Protein AF-A0A923YIK6-F1 (afdb_monomer_lite)

pLDDT: mean 92.87, std 6.54, range [44.47, 97.81]

Radius of gyration: 13.45 Å; chains: 1; bounding box: 32×25×37 Å

Foldseek 3Di:
DKAFQLPQPVCVVVVWGGWMKDWQFDPDPQRWTPAMDTDTPCRVVLRVVNVVCNVVRHHLVVLCPDDDDPRDSNVRVNQLSCVVVLNHPDQVVVVPPRHWDWDADPVRDIDTDHRD

Structure (mmCIF, N/CA/C/O backbone):
data_AF-A0A923YIK6-F1
#
_entry.id   AF-A0A923YIK6-F1
#
loop_
_atom_site.group_PDB
_atom_site.id
_atom_site.type_symbol
_atom_site.label_atom_id
_atom_site.label_alt_id
_atom_site.label_comp_id
_atom_site.label_asym_id
_atom_site.label_entity_id
_atom_site.label_seq_id
_atom_site.pdbx_PDB_ins_code
_atom_site.Cartn_x
_atom_site.Cartn_y
_atom_site.Cartn_z
_atom_site.occupancy
_atom_site.B_iso_or_equiv
_atom_site.auth_seq_id
_atom_site.auth_comp_id
_atom_site.auth_asym_id
_atom_site.auth_atom_id
_atom_site.pdbx_PDB_model_num
ATOM 1 N N . ALA A 1 1 ? 1.452 -0.123 7.144 1.00 94.69 1 ALA A N 1
ATOM 2 C CA . ALA A 1 1 ? 2.448 -1.024 6.515 1.00 94.69 1 ALA A CA 1
ATOM 3 C C . ALA A 1 1 ? 3.294 -0.290 5.472 1.00 94.69 1 ALA A C 1
ATOM 5 O O . ALA A 1 1 ? 2.839 0.707 4.917 1.00 94.69 1 ALA A O 1
ATOM 6 N N . SER A 1 2 ? 4.518 -0.750 5.205 1.00 96.00 2 SER A N 1
ATOM 7 C CA . SER A 1 2 ? 5.397 -0.213 4.158 1.00 96.00 2 SER A CA 1
ATOM 8 C C . SER A 1 2 ? 6.218 -1.303 3.475 1.00 96.00 2 SER A C 1
ATOM 10 O O . SER A 1 2 ? 6.754 -2.166 4.171 1.00 96.00 2 SER A O 1
ATOM 12 N N . MET A 1 3 ? 6.391 -1.192 2.159 1.00 96.38 3 MET A N 1
ATOM 13 C CA . MET A 1 3 ? 7.171 -2.110 1.328 1.00 96.38 3 MET A CA 1
ATOM 14 C C . MET A 1 3 ? 8.074 -1.343 0.363 1.00 96.38 3 MET A C 1
ATOM 16 O O . MET A 1 3 ? 7.644 -0.385 -0.277 1.00 96.38 3 MET A O 1
ATOM 20 N N . SER A 1 4 ? 9.318 -1.787 0.236 1.00 97.62 4 SER A N 1
ATOM 21 C CA . SER A 1 4 ? 10.297 -1.258 -0.709 1.00 97.62 4 SER A CA 1
ATOM 22 C C . SER A 1 4 ? 10.141 -1.875 -2.104 1.00 97.62 4 SER A C 1
ATOM 24 O O . SER A 1 4 ? 9.773 -3.042 -2.253 1.00 97.62 4 SER A O 1
ATOM 26 N N . TYR A 1 5 ? 10.433 -1.093 -3.145 1.00 97.44 5 TYR A N 1
ATOM 27 C CA . TYR A 1 5 ? 10.289 -1.522 -4.542 1.00 97.44 5 TYR A CA 1
ATOM 28 C C . TYR A 1 5 ? 11.263 -2.643 -4.941 1.00 97.44 5 TYR A C 1
ATOM 30 O O . TYR A 1 5 ? 10.968 -3.405 -5.858 1.00 97.44 5 TYR A O 1
ATOM 38 N N . ASP A 1 6 ? 12.390 -2.805 -4.248 1.00 96.69 6 ASP A N 1
ATOM 39 C CA . ASP A 1 6 ? 13.342 -3.904 -4.469 1.00 96.69 6 ASP A CA 1
ATOM 40 C C . ASP A 1 6 ? 12.808 -5.285 -4.076 1.00 96.69 6 ASP A C 1
ATOM 42 O O . ASP A 1 6 ? 13.453 -6.289 -4.368 1.00 96.69 6 ASP A O 1
ATOM 46 N N . LEU A 1 7 ? 11.618 -5.343 -3.476 1.00 96.88 7 LEU A N 1
ATOM 47 C CA . LEU A 1 7 ? 10.883 -6.576 -3.210 1.00 96.88 7 LEU A CA 1
ATOM 48 C C . LEU A 1 7 ? 9.756 -6.838 -4.224 1.00 96.88 7 LEU A C 1
ATOM 50 O O . LEU A 1 7 ? 9.110 -7.880 -4.155 1.00 96.88 7 LEU A O 1
ATOM 54 N N . ILE A 1 8 ? 9.502 -5.918 -5.162 1.00 96.81 8 ILE A N 1
ATOM 55 C CA . ILE A 1 8 ? 8.421 -6.039 -6.148 1.00 96.81 8 ILE A CA 1
ATOM 56 C C . ILE A 1 8 ? 8.972 -6.677 -7.436 1.00 96.81 8 ILE A C 1
ATOM 58 O O . ILE A 1 8 ? 9.805 -6.055 -8.107 1.00 96.81 8 ILE A O 1
ATOM 62 N N . PRO A 1 9 ? 8.483 -7.860 -7.865 1.00 97.12 9 PRO A N 1
ATOM 63 C CA . PRO A 1 9 ? 9.018 -8.573 -9.030 1.00 97.12 9 PRO A CA 1
ATOM 64 C C . PRO A 1 9 ? 9.064 -7.728 -10.306 1.00 97.12 9 PRO A C 1
ATOM 66 O O . PRO A 1 9 ? 10.061 -7.733 -11.030 1.00 97.12 9 PRO A O 1
ATOM 69 N N . ARG A 1 10 ? 8.013 -6.938 -10.570 1.00 97.56 10 ARG A N 1
ATOM 70 C CA . ARG A 1 10 ? 7.963 -6.057 -11.744 1.00 97.56 10 ARG A CA 1
ATOM 71 C C . ARG A 1 10 ? 9.027 -4.959 -11.706 1.00 97.56 10 ARG A C 1
ATOM 73 O O . ARG A 1 10 ? 9.638 -4.686 -12.737 1.00 97.56 10 ARG A O 1
ATOM 80 N N . ALA A 1 11 ? 9.260 -4.344 -10.548 1.00 97.56 11 ALA A N 1
ATOM 81 C CA . ALA A 1 11 ? 10.259 -3.288 -10.396 1.00 97.56 11 ALA A CA 1
ATOM 82 C C . ALA A 1 11 ? 11.684 -3.834 -10.590 1.00 97.56 11 ALA A C 1
ATOM 84 O O . ALA A 1 11 ? 12.498 -3.212 -11.278 1.00 97.56 11 ALA A O 1
ATOM 85 N N . ILE A 1 12 ? 11.949 -5.039 -10.065 1.00 97.31 12 ILE A N 1
ATOM 86 C CA . ILE A 1 12 ? 13.198 -5.783 -10.286 1.00 97.31 12 ILE A CA 1
ATOM 87 C C . ILE A 1 12 ? 13.387 -6.068 -11.781 1.00 97.31 12 ILE A C 1
ATOM 89 O O . ILE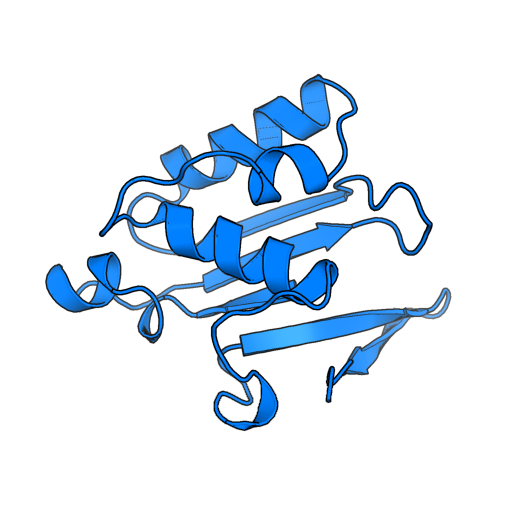 A 1 12 ? 14.436 -5.746 -12.339 1.00 97.31 12 ILE A O 1
ATOM 93 N N . ALA A 1 13 ? 12.362 -6.607 -12.451 1.00 97.81 13 ALA A N 1
ATOM 94 C CA . ALA A 1 13 ? 12.416 -6.927 -13.879 1.00 97.81 13 ALA A CA 1
ATOM 95 C C . ALA A 1 13 ? 12.670 -5.688 -14.757 1.00 97.81 13 ALA A C 1
ATOM 97 O O . ALA A 1 13 ? 13.382 -5.767 -15.756 1.00 97.81 13 ALA A O 1
ATOM 98 N N . MET A 1 14 ? 12.131 -4.531 -14.365 1.00 97.31 14 MET A N 1
ATOM 99 C CA . MET A 1 14 ? 12.357 -3.252 -15.046 1.00 97.31 14 MET A CA 1
ATOM 100 C C . MET A 1 14 ? 13.713 -2.613 -14.720 1.00 97.31 14 MET A C 1
ATOM 102 O O . MET A 1 14 ? 14.083 -1.643 -15.375 1.00 97.31 14 MET A O 1
ATOM 106 N N . ARG A 1 15 ? 14.453 -3.126 -13.724 1.00 97.06 15 ARG A N 1
ATOM 107 C CA . ARG A 1 15 ? 15.674 -2.511 -13.167 1.00 97.06 15 ARG A CA 1
ATOM 108 C C . ARG A 1 15 ? 15.450 -1.089 -12.630 1.00 97.06 15 ARG A C 1
ATOM 110 O O . ARG A 1 15 ? 16.373 -0.281 -12.594 1.00 97.06 15 ARG A O 1
ATOM 117 N N . VAL A 1 16 ? 14.223 -0.792 -12.198 1.00 96.19 16 VAL A N 1
ATOM 118 C CA . VAL A 1 16 ? 13.829 0.489 -11.589 1.00 96.19 16 VAL A CA 1
ATOM 119 C C . VAL A 1 16 ? 13.171 0.186 -10.248 1.00 96.19 16 VAL A C 1
ATOM 121 O O . VAL A 1 16 ? 11.951 0.222 -10.103 1.00 96.19 16 VAL A O 1
ATOM 124 N N . ASN A 1 17 ? 13.999 -0.182 -9.274 1.00 95.44 17 ASN A N 1
ATOM 125 C CA . ASN A 1 17 ? 13.571 -0.711 -7.980 1.00 95.44 17 ASN A CA 1
ATOM 126 C C . ASN A 1 17 ? 13.805 0.246 -6.799 1.00 95.44 17 ASN A C 1
ATOM 128 O O . ASN A 1 17 ? 13.614 -0.136 -5.649 1.00 95.44 17 ASN A O 1
ATOM 132 N N . ASN A 1 18 ? 14.171 1.497 -7.081 1.00 96.88 18 ASN A N 1
ATOM 133 C CA . ASN A 1 18 ? 14.219 2.551 -6.075 1.00 96.88 18 ASN A CA 1
ATOM 134 C C . ASN A 1 18 ? 12.809 3.081 -5.818 1.00 96.88 18 ASN A C 1
ATOM 136 O O . ASN A 1 18 ? 12.124 3.512 -6.750 1.00 96.88 18 ASN A O 1
ATOM 140 N N . GLY A 1 19 ? 12.392 3.082 -4.556 1.00 96.88 19 GLY A N 1
ATOM 141 C CA . GLY A 1 19 ? 11.063 3.536 -4.179 1.00 96.88 19 GLY A CA 1
ATOM 142 C C . GLY A 1 19 ? 10.459 2.734 -3.040 1.00 96.88 19 GLY A C 1
ATOM 143 O O . GLY A 1 19 ? 11.055 1.781 -2.541 1.00 96.88 19 GLY A O 1
ATOM 144 N N . PHE A 1 20 ? 9.259 3.127 -2.633 1.00 97.50 20 PHE A N 1
ATOM 145 C CA . PHE A 1 20 ? 8.489 2.428 -1.617 1.00 97.50 20 PHE A CA 1
ATOM 146 C C . PHE A 1 20 ? 6.999 2.757 -1.714 1.00 97.50 20 PHE A C 1
ATOM 148 O O . PHE A 1 20 ? 6.588 3.798 -2.238 1.00 97.50 20 PHE A O 1
ATOM 155 N N . PHE A 1 21 ? 6.204 1.887 -1.106 1.00 97.44 21 PHE A N 1
ATOM 156 C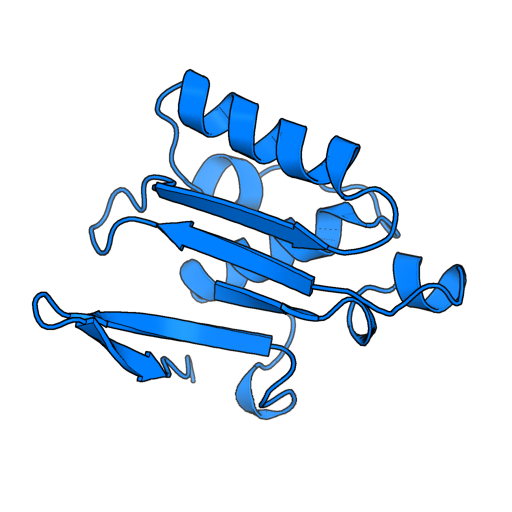 CA . PHE A 1 21 ? 4.833 2.149 -0.705 1.00 97.44 21 PHE A CA 1
ATOM 157 C C . PHE A 1 21 ? 4.731 2.220 0.812 1.00 97.44 21 PHE A C 1
ATOM 159 O O . PHE A 1 21 ? 5.405 1.482 1.530 1.00 97.44 21 PHE A O 1
ATOM 166 N N . LYS A 1 22 ? 3.874 3.110 1.310 1.00 96.94 22 LYS A N 1
ATOM 167 C CA . LYS A 1 22 ? 3.481 3.176 2.717 1.00 96.94 22 LYS A CA 1
ATOM 168 C C . LYS A 1 22 ? 1.990 3.456 2.804 1.00 96.94 22 LYS A C 1
ATOM 170 O O . LYS A 1 22 ? 1.550 4.481 2.300 1.00 96.94 22 LYS A O 1
ATOM 175 N N . ILE A 1 23 ? 1.248 2.582 3.470 1.00 96.62 23 ILE A N 1
ATOM 176 C CA . ILE A 1 23 ? -0.200 2.690 3.683 1.00 96.62 23 ILE A CA 1
ATOM 177 C C . ILE A 1 23 ? -0.457 2.835 5.183 1.00 96.62 23 ILE A C 1
ATOM 179 O O . ILE A 1 23 ? 0.154 2.124 5.994 1.00 96.62 23 ILE A O 1
ATOM 183 N N . LEU A 1 24 ? -1.329 3.777 5.532 1.00 96.12 24 LEU A N 1
ATOM 184 C CA . LEU A 1 24 ? -1.821 4.037 6.878 1.00 96.12 24 LEU A CA 1
ATOM 185 C C . LEU A 1 24 ? -3.306 3.694 6.936 1.00 96.12 24 LEU A C 1
ATOM 187 O O . LEU A 1 24 ? -4.058 4.062 6.032 1.00 96.12 24 LEU A O 1
ATOM 191 N N . VAL A 1 25 ? -3.698 3.018 8.007 1.00 96.44 25 VAL A N 1
ATOM 192 C CA . VAL A 1 25 ? -5.077 2.620 8.281 1.00 96.44 25 VAL A CA 1
ATOM 193 C C . VAL A 1 25 ? -5.443 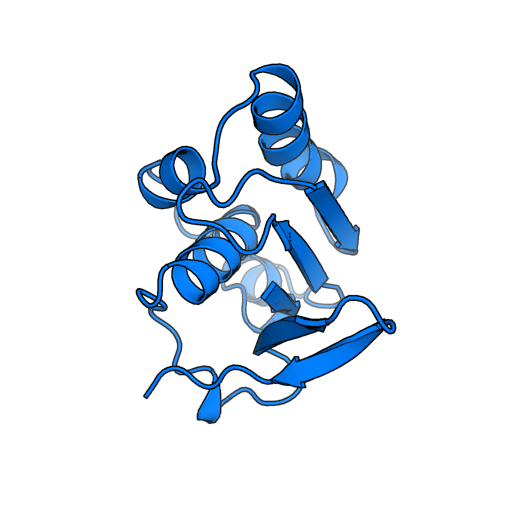2.966 9.718 1.00 96.44 25 VAL A C 1
ATOM 195 O O . VAL A 1 25 ? -4.541 3.220 10.523 1.00 96.44 25 VAL A O 1
ATOM 198 N N . THR A 1 26 ? -6.737 3.002 10.018 1.00 95.06 26 THR A N 1
ATOM 199 C CA . THR A 1 26 ? -7.234 2.991 11.396 1.00 95.06 26 THR A CA 1
ATOM 200 C C . THR A 1 26 ? -6.832 1.693 12.094 1.00 95.06 26 THR A C 1
ATOM 202 O O . THR A 1 26 ? -6.665 0.657 11.450 1.00 95.06 26 THR A O 1
ATOM 205 N N . ASP A 1 27 ? -6.620 1.774 13.407 1.00 92.81 27 ASP A N 1
ATOM 206 C CA . ASP A 1 27 ? -6.321 0.620 14.263 1.00 92.81 27 ASP A CA 1
ATOM 207 C C . ASP A 1 27 ? -7.614 0.145 14.942 1.00 92.81 27 ASP A C 1
ATOM 209 O O . ASP A 1 27 ? -7.804 0.274 16.149 1.00 92.81 27 ASP A O 1
ATOM 213 N N . ASP A 1 28 ? -8.557 -0.299 14.114 1.00 92.06 28 ASP A N 1
ATOM 214 C CA . ASP A 1 28 ? -9.861 -0.847 14.486 1.00 92.06 28 ASP A CA 1
ATOM 215 C C . ASP A 1 28 ? -10.220 -2.017 13.554 1.00 92.06 28 ASP A C 1
ATOM 217 O O . ASP A 1 28 ? -9.465 -2.349 12.639 1.00 92.06 28 ASP A O 1
ATOM 221 N N . ASP A 1 29 ? -11.363 -2.662 13.791 1.00 89.31 29 ASP A N 1
ATOM 222 C CA . ASP A 1 29 ? -11.801 -3.816 12.996 1.00 89.31 29 ASP A CA 1
ATOM 223 C C . ASP A 1 29 ? -12.083 -3.462 11.521 1.00 89.31 29 ASP A C 1
ATOM 225 O O . ASP A 1 29 ? -12.005 -4.340 10.661 1.00 89.31 29 ASP A O 1
ATOM 229 N N . ASP A 1 30 ? -12.379 -2.191 11.219 1.00 88.75 30 ASP A N 1
ATOM 230 C CA . ASP A 1 30 ? -12.722 -1.720 9.872 1.00 88.75 30 ASP A CA 1
ATOM 231 C C . ASP A 1 30 ? -11.485 -1.395 9.010 1.00 88.75 30 ASP A C 1
ATOM 233 O O . ASP A 1 30 ? -11.606 -1.281 7.787 1.00 88.75 30 ASP A O 1
ATOM 237 N N . MET A 1 31 ? -10.311 -1.183 9.628 1.00 93.88 31 MET A N 1
ATOM 238 C CA . MET A 1 31 ? -9.029 -0.861 8.972 1.00 93.88 31 MET A CA 1
ATOM 239 C C . MET A 1 31 ? -9.165 0.121 7.793 1.00 93.88 31 MET A C 1
ATOM 241 O O . MET A 1 31 ? -8.599 -0.063 6.704 1.00 93.88 31 MET A O 1
ATOM 245 N N . LYS A 1 32 ? -9.915 1.207 8.005 1.00 94.62 32 LYS A N 1
ATOM 246 C CA . LYS A 1 32 ? -10.157 2.248 7.003 1.00 94.62 32 LYS A CA 1
ATOM 247 C C . LYS A 1 32 ? -8.862 2.925 6.593 1.00 94.62 32 LYS A C 1
ATOM 249 O O . LYS A 1 32 ? -7.999 3.224 7.416 1.00 94.62 32 LYS A O 1
ATOM 254 N N . ILE A 1 33 ? -8.734 3.237 5.307 1.00 96.19 33 ILE A N 1
ATOM 255 C CA . ILE A 1 33 ? -7.523 3.862 4.777 1.00 96.19 33 ILE A CA 1
ATOM 256 C C . ILE A 1 33 ? -7.460 5.340 5.181 1.00 96.19 33 ILE A C 1
ATOM 258 O O . ILE A 1 33 ? -8.241 6.160 4.710 1.00 96.19 33 ILE A O 1
ATOM 262 N N . LEU A 1 34 ? -6.450 5.699 5.976 1.00 95.75 34 LEU A N 1
ATOM 263 C CA . LEU A 1 34 ? -6.139 7.090 6.333 1.00 95.75 34 LEU A CA 1
ATOM 264 C C . LEU A 1 34 ? -5.315 7.792 5.248 1.00 95.75 34 LEU A C 1
ATOM 266 O O . LEU A 1 34 ? -5.353 9.012 5.100 1.00 95.75 34 LEU A O 1
ATOM 270 N N . GLY A 1 35 ? -4.528 7.024 4.496 1.00 95.81 35 GLY A N 1
ATOM 271 C CA . GLY A 1 35 ? -3.776 7.535 3.361 1.00 95.81 35 GLY A CA 1
ATOM 272 C C . GLY A 1 35 ? -2.642 6.621 2.923 1.00 95.81 35 GLY A C 1
ATOM 273 O O . GLY A 1 35 ? -2.250 5.678 3.611 1.00 95.81 35 GLY A O 1
ATOM 274 N N . MET A 1 36 ? -2.067 6.942 1.767 1.00 96.81 36 MET A N 1
ATOM 275 C CA . MET A 1 36 ? -0.916 6.238 1.215 1.00 96.81 36 MET A CA 1
ATOM 276 C C . MET A 1 36 ? 0.136 7.225 0.705 1.00 96.81 36 MET A C 1
ATOM 278 O O . MET A 1 36 ? -0.175 8.306 0.209 1.00 96.81 36 MET A O 1
ATOM 282 N N . ARG A 1 37 ? 1.406 6.834 0.809 1.00 97.25 37 ARG A N 1
ATOM 283 C CA . ARG A 1 37 ? 2.531 7.464 0.116 1.00 97.25 37 ARG A CA 1
ATOM 284 C C . ARG A 1 37 ? 3.161 6.457 -0.836 1.00 97.25 37 ARG A C 1
ATOM 286 O O . ARG A 1 37 ? 3.361 5.298 -0.473 1.00 97.25 37 ARG A O 1
ATOM 293 N N . ALA A 1 38 ? 3.492 6.923 -2.032 1.00 97.06 38 ALA A N 1
ATOM 294 C CA . ALA A 1 38 ? 4.138 6.140 -3.072 1.00 97.06 38 ALA A CA 1
ATOM 295 C C . ALA A 1 38 ? 5.292 6.940 -3.675 1.00 97.06 38 ALA A C 1
ATOM 297 O O . ALA A 1 38 ? 5.124 8.108 -4.024 1.00 97.06 38 ALA A O 1
ATOM 298 N N . VAL A 1 39 ? 6.451 6.305 -3.814 1.00 97.56 39 VAL A N 1
ATOM 299 C CA . VAL A 1 39 ? 7.612 6.843 -4.529 1.00 97.56 39 VAL A CA 1
ATOM 300 C C . VAL A 1 39 ? 8.155 5.723 -5.400 1.00 97.56 39 VAL A C 1
ATOM 302 O O . VAL A 1 39 ? 8.375 4.630 -4.894 1.00 97.56 39 VAL A O 1
ATOM 305 N N . GLY A 1 40 ? 8.378 5.982 -6.686 1.00 96.12 40 GLY A N 1
ATOM 306 C CA . GLY A 1 40 ? 8.917 4.996 -7.624 1.00 96.12 40 GLY A CA 1
ATOM 307 C C . GLY A 1 40 ? 8.173 4.979 -8.957 1.00 96.12 40 GLY A C 1
ATOM 308 O O . GLY A 1 40 ? 7.298 5.809 -9.224 1.00 96.12 40 GLY A O 1
ATOM 309 N N . VAL A 1 41 ? 8.529 4.022 -9.816 1.00 96.56 41 VAL A N 1
ATOM 310 C CA . VAL A 1 41 ? 7.879 3.859 -11.123 1.00 96.56 41 VAL A CA 1
ATOM 311 C C . VAL A 1 41 ? 6.383 3.562 -10.950 1.00 96.56 41 VAL A C 1
ATOM 313 O O . VAL A 1 41 ? 5.985 2.821 -10.053 1.00 96.56 41 VAL A O 1
ATOM 316 N N . HIS A 1 42 ? 5.544 4.180 -11.784 1.00 96.00 42 HIS A N 1
ATOM 317 C CA . HIS A 1 42 ? 4.078 4.067 -11.738 1.00 96.00 42 HIS A CA 1
ATOM 318 C C . HIS A 1 42 ? 3.407 4.483 -10.410 1.00 96.00 42 HIS A C 1
ATOM 320 O O . HIS A 1 42 ? 2.264 4.100 -10.165 1.00 96.00 42 HIS A O 1
ATOM 326 N N . ALA A 1 43 ? 4.054 5.311 -9.578 1.00 95.88 43 ALA A N 1
ATOM 327 C CA . ALA A 1 43 ? 3.468 5.795 -8.322 1.00 95.88 43 ALA A CA 1
ATOM 328 C C . ALA A 1 43 ? 2.121 6.526 -8.512 1.00 95.88 43 ALA A C 1
ATOM 330 O O . ALA A 1 43 ? 1.202 6.318 -7.725 1.00 95.88 43 ALA A O 1
ATOM 331 N N . SER A 1 44 ? 1.970 7.326 -9.575 1.00 95.31 44 SER A N 1
ATOM 332 C CA . SER A 1 44 ? 0.716 8.030 -9.896 1.00 95.31 44 SER A CA 1
ATOM 333 C C . SER A 1 44 ? -0.433 7.084 -10.256 1.00 95.31 44 SER A C 1
ATOM 335 O O . SER A 1 44 ? -1.579 7.334 -9.902 1.00 95.31 44 SER A O 1
ATOM 337 N N . SER A 1 45 ? -0.142 5.974 -10.933 1.00 93.81 45 SER A N 1
ATOM 338 C CA . SER A 1 45 ? -1.146 4.951 -11.232 1.00 93.81 45 SER A CA 1
ATOM 339 C C . SER A 1 45 ? -1.483 4.126 -9.989 1.00 93.81 45 SER A C 1
ATOM 341 O O . SER A 1 45 ? -2.644 3.815 -9.753 1.00 93.81 45 SER A O 1
ATOM 343 N N . ALA A 1 46 ? -0.477 3.807 -9.171 1.00 94.00 46 ALA A N 1
ATOM 344 C CA . ALA A 1 46 ? -0.648 3.042 -7.941 1.00 94.00 46 ALA A CA 1
ATOM 345 C C . ALA A 1 46 ? -1.488 3.805 -6.898 1.00 94.00 46 ALA A C 1
ATOM 347 O O . ALA A 1 46 ? -2.391 3.228 -6.296 1.00 94.00 46 ALA A O 1
ATOM 348 N N . ILE A 1 47 ? -1.247 5.113 -6.724 1.00 95.88 47 ILE A N 1
ATOM 349 C CA . ILE A 1 47 ? -1.980 5.929 -5.745 1.00 95.88 47 ILE A CA 1
ATOM 350 C C . ILE A 1 47 ? -3.469 6.070 -6.096 1.00 95.88 47 ILE A C 1
ATOM 352 O O . ILE A 1 47 ? -4.294 6.191 -5.195 1.00 95.88 47 ILE A O 1
ATOM 356 N N . GLN A 1 48 ? -3.827 5.992 -7.384 1.00 95.19 48 GLN A N 1
ATOM 357 C CA . GLN A 1 48 ? -5.213 6.101 -7.846 1.00 95.19 48 GLN A CA 1
ATOM 358 C C . GLN A 1 48 ? -6.112 4.995 -7.274 1.00 95.19 48 GLN A C 1
ATOM 360 O O . GLN A 1 48 ? -7.261 5.269 -6.935 1.00 95.19 48 GLN A O 1
ATOM 365 N N . ALA A 1 49 ? -5.599 3.767 -7.131 1.00 91.31 49 ALA A N 1
ATOM 366 C CA . ALA A 1 49 ? -6.361 2.653 -6.560 1.00 91.31 49 ALA A CA 1
ATOM 367 C C . ALA A 1 49 ? -6.763 2.937 -5.105 1.00 91.31 49 ALA A C 1
ATOM 369 O O . ALA A 1 49 ? -7.910 2.730 -4.717 1.00 91.31 49 ALA A O 1
ATOM 370 N N . VAL A 1 50 ? -5.834 3.484 -4.319 1.00 94.56 50 VAL A N 1
ATOM 371 C CA . VAL A 1 50 ? -6.094 3.855 -2.925 1.00 94.56 50 VAL A CA 1
ATOM 372 C C . VAL A 1 50 ? -6.973 5.100 -2.821 1.00 94.56 50 VAL A C 1
ATOM 374 O O . VAL A 1 50 ? -7.871 5.141 -1.985 1.00 94.56 50 VAL A O 1
ATOM 377 N N . ALA A 1 51 ? -6.768 6.094 -3.689 1.00 96.06 51 ALA A N 1
ATOM 378 C CA . ALA A 1 51 ? -7.601 7.294 -3.714 1.00 96.06 51 ALA A CA 1
ATOM 379 C C . ALA A 1 51 ? -9.078 6.957 -3.979 1.00 96.06 51 ALA A C 1
ATOM 381 O O . ALA A 1 51 ? -9.964 7.530 -3.347 1.00 96.06 51 ALA A O 1
ATOM 382 N N . LEU A 1 52 ? -9.337 5.990 -4.866 1.00 94.62 52 LEU A N 1
ATOM 383 C CA . LEU A 1 52 ? -10.683 5.497 -5.146 1.00 94.62 52 LEU A CA 1
ATOM 384 C C . LEU A 1 52 ? -11.336 4.885 -3.898 1.00 94.62 52 LEU A C 1
ATOM 386 O O . LEU A 1 52 ? -12.466 5.238 -3.575 1.00 94.62 52 LEU A O 1
ATOM 390 N N . LEU A 1 53 ? -10.627 4.033 -3.158 1.00 93.81 53 LEU A N 1
ATOM 391 C CA . LEU A 1 53 ? -11.172 3.406 -1.946 1.00 93.81 53 LEU A CA 1
ATOM 392 C C . LEU A 1 53 ? -11.463 4.409 -0.835 1.00 93.81 53 LEU A C 1
ATOM 394 O O . LEU A 1 53 ? -12.521 4.328 -0.218 1.00 93.81 53 LEU A O 1
ATOM 398 N N . ILE A 1 54 ? -10.581 5.396 -0.645 1.00 95.50 54 ILE A N 1
ATOM 399 C CA . ILE A 1 54 ? -10.835 6.513 0.274 1.00 95.50 54 ILE A CA 1
ATOM 400 C C . ILE A 1 54 ? -12.106 7.261 -0.153 1.00 95.50 54 ILE A C 1
ATOM 402 O O . ILE A 1 54 ? -12.958 7.548 0.680 1.00 95.50 54 ILE A O 1
ATOM 406 N N . SER A 1 55 ? -12.275 7.538 -1.453 1.00 96.56 55 SER A N 1
ATOM 407 C CA . SER A 1 55 ? -13.468 8.235 -1.961 1.00 96.56 55 SER A CA 1
ATOM 408 C C . SER A 1 55 ? -14.767 7.437 -1.801 1.00 96.56 55 SER A C 1
ATOM 410 O O . SER A 1 55 ? -15.840 8.027 -1.712 1.00 96.56 55 SER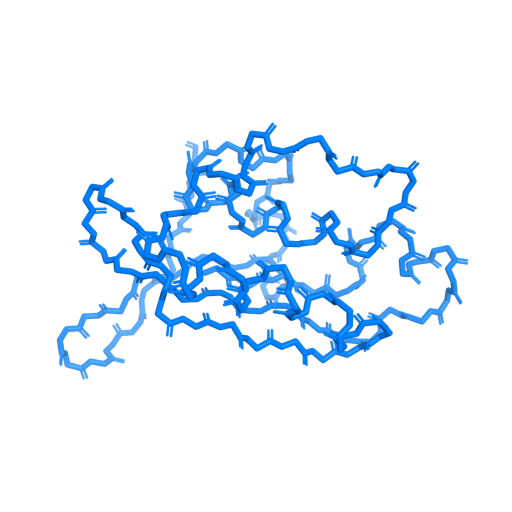 A O 1
ATOM 412 N N . MET A 1 56 ? -14.668 6.107 -1.757 1.00 95.12 56 MET A N 1
ATOM 413 C CA . MET A 1 56 ? -15.792 5.187 -1.576 1.00 95.12 56 MET A CA 1
ATOM 414 C C . MET A 1 56 ? -16.050 4.827 -0.103 1.00 95.12 56 MET A C 1
ATOM 416 O O . MET A 1 56 ? -16.953 4.035 0.154 1.00 95.12 56 MET A O 1
ATOM 420 N N . ASP A 1 57 ? -15.267 5.372 0.839 1.00 92.69 57 ASP A N 1
ATOM 421 C CA . ASP A 1 57 ? -15.270 5.007 2.267 1.00 92.69 57 ASP A CA 1
ATOM 422 C C . ASP A 1 57 ? -15.160 3.485 2.494 1.00 92.69 57 ASP A C 1
ATOM 424 O O . ASP A 1 57 ? -15.916 2.875 3.250 1.00 92.69 57 ASP A O 1
ATOM 428 N N . LYS A 1 58 ? -14.225 2.850 1.776 1.00 92.19 58 LYS A N 1
ATOM 429 C CA . LYS A 1 58 ? -13.971 1.405 1.825 1.00 92.19 58 LYS A CA 1
ATOM 430 C C . LYS A 1 58 ? -12.686 1.066 2.590 1.00 92.19 58 LYS A C 1
ATOM 432 O O . LYS A 1 58 ? -11.701 1.803 2.525 1.00 92.19 58 LYS A O 1
ATOM 437 N N . GLY A 1 59 ? -12.709 -0.075 3.282 1.00 91.62 59 GLY A N 1
ATOM 438 C CA . GLY A 1 59 ? -11.564 -0.659 3.987 1.00 91.62 59 GLY A CA 1
ATOM 439 C C . GLY A 1 59 ? -10.522 -1.282 3.053 1.00 91.62 59 GLY A C 1
ATOM 440 O O . GLY A 1 59 ? -10.671 -1.302 1.824 1.00 91.62 59 GLY A O 1
ATOM 441 N N . ILE A 1 60 ? -9.435 -1.787 3.636 1.00 94.06 60 ILE A N 1
ATOM 442 C CA . ILE A 1 60 ? -8.329 -2.406 2.888 1.00 94.06 60 ILE A CA 1
ATOM 443 C C . ILE A 1 60 ? -8.657 -3.798 2.337 1.00 94.06 60 ILE A C 1
ATOM 445 O O . ILE A 1 60 ? -7.962 -4.269 1.436 1.00 94.06 60 ILE A O 1
ATOM 449 N N . GLU A 1 61 ? -9.699 -4.451 2.841 1.00 92.12 61 GLU A N 1
ATOM 450 C CA . GLU A 1 61 ? -10.130 -5.801 2.463 1.00 92.12 61 GLU A CA 1
ATOM 451 C C . GLU A 1 61 ? -10.382 -5.892 0.957 1.00 92.12 61 GLU A C 1
ATOM 453 O O . GLU A 1 61 ? -9.932 -6.834 0.306 1.00 92.12 61 GLU A O 1
ATOM 458 N N . GLU A 1 62 ? -10.985 -4.850 0.380 1.00 91.00 62 GLU A N 1
ATOM 459 C CA . GLU A 1 62 ? -11.251 -4.747 -1.058 1.00 91.00 62 GLU A CA 1
ATOM 460 C C . GLU A 1 62 ? -9.948 -4.857 -1.883 1.00 91.00 62 GLU A C 1
ATOM 462 O O . GLU A 1 62 ? -9.919 -5.508 -2.926 1.00 91.00 62 GLU A O 1
ATOM 467 N N . LEU A 1 63 ? -8.826 -4.286 -1.412 1.00 90.50 63 LEU A N 1
ATOM 468 C CA . LEU A 1 63 ? -7.514 -4.416 -2.077 1.00 90.50 63 LEU A CA 1
ATOM 469 C C . LEU A 1 63 ? -6.871 -5.783 -1.877 1.00 90.50 63 LEU A C 1
ATOM 471 O O . LEU A 1 63 ? -6.049 -6.189 -2.707 1.00 90.50 63 LEU A O 1
ATOM 475 N N . ALA A 1 64 ? -7.185 -6.450 -0.767 1.00 88.50 64 ALA A N 1
ATOM 476 C CA . ALA A 1 64 ? -6.667 -7.771 -0.448 1.00 88.50 64 ALA A CA 1
ATOM 477 C C . ALA A 1 64 ? -7.297 -8.846 -1.340 1.00 88.50 64 ALA A C 1
ATOM 479 O O . ALA A 1 64 ? -6.590 -9.747 -1.801 1.00 88.50 64 ALA A O 1
ATOM 480 N N . GLU A 1 65 ? -8.608 -8.734 -1.572 1.00 86.69 65 GLU A N 1
ATOM 481 C CA . GLU A 1 65 ? -9.416 -9.684 -2.344 1.00 86.69 65 GLU A CA 1
ATOM 482 C C . GLU A 1 65 ? -9.346 -9.446 -3.855 1.00 86.69 65 GLU A C 1
ATOM 484 O O . GLU A 1 65 ? -9.560 -10.374 -4.640 1.00 86.69 65 GLU A O 1
ATOM 489 N N . LEU A 1 66 ? -8.992 -8.229 -4.282 1.00 89.88 66 LEU A N 1
ATOM 490 C CA . LEU A 1 66 ? -8.807 -7.917 -5.693 1.00 89.88 66 LEU A CA 1
ATOM 491 C C . LEU A 1 66 ? -7.721 -8.805 -6.319 1.00 89.88 66 LEU A C 1
ATOM 493 O O . LEU A 1 66 ? -6.653 -9.041 -5.750 1.00 89.88 66 LEU A O 1
ATOM 497 N N . ILE A 1 67 ? -7.974 -9.282 -7.538 1.00 90.50 67 ILE A N 1
ATOM 498 C CA . ILE A 1 67 ? -6.984 -10.036 -8.308 1.00 90.50 67 ILE A CA 1
ATOM 499 C C . ILE A 1 67 ? -5.995 -9.039 -8.916 1.00 90.50 67 ILE A C 1
ATOM 501 O O . ILE A 1 67 ? -6.302 -8.353 -9.891 1.00 90.50 67 ILE A O 1
ATOM 505 N N . HIS A 1 68 ? -4.797 -8.956 -8.337 1.00 92.12 68 HIS A N 1
ATOM 506 C CA . HIS A 1 68 ? -3.715 -8.132 -8.877 1.00 92.12 68 HIS A CA 1
ATOM 507 C C . HIS A 1 68 ? -3.029 -8.859 -10.044 1.00 92.12 68 HIS A C 1
ATOM 509 O O . HIS A 1 68 ? -2.721 -10.047 -9.928 1.00 92.12 68 HIS A O 1
ATOM 515 N N . PRO A 1 69 ? -2.755 -8.179 -11.171 1.00 94.25 69 PRO A N 1
ATOM 516 C CA . PRO A 1 69 ? -1.970 -8.752 -12.255 1.00 94.25 69 PRO A CA 1
ATOM 517 C C . PRO A 1 69 ? -0.545 -9.076 -11.797 1.00 94.25 69 PRO A C 1
ATOM 519 O O . PRO A 1 69 ? 0.087 -8.263 -11.119 1.00 94.25 69 PRO A O 1
ATOM 522 N N . HIS A 1 70 ? -0.010 -10.208 -12.253 1.00 94.56 70 HIS A N 1
ATOM 523 C CA . HIS A 1 70 ? 1.367 -10.620 -11.989 1.00 94.56 70 HIS A CA 1
ATOM 524 C C . HIS A 1 70 ? 2.182 -10.735 -13.296 1.00 94.56 70 HIS A C 1
ATOM 526 O O . HIS A 1 70 ? 1.688 -11.339 -14.251 1.00 94.56 70 HIS A O 1
ATOM 532 N N . PRO A 1 71 ? 3.430 -10.224 -13.370 1.00 95.12 71 PRO A N 1
ATOM 533 C CA . PRO A 1 71 ? 4.068 -9.326 -12.410 1.00 95.12 71 PRO A CA 1
ATOM 534 C C . PRO A 1 71 ? 3.640 -7.864 -12.644 1.00 95.12 71 PRO A C 1
ATOM 536 O O . PRO A 1 71 ? 3.740 -7.354 -13.767 1.00 95.12 71 PRO A O 1
ATOM 539 N N . SER A 1 72 ? 3.243 -7.140 -11.598 1.00 95.69 72 SER A N 1
ATOM 540 C CA . SER A 1 72 ? 2.904 -5.712 -11.675 1.00 95.69 72 SER A CA 1
ATOM 541 C C . SER A 1 72 ? 3.427 -4.903 -10.484 1.00 95.69 72 SER A C 1
ATOM 543 O O . SER A 1 72 ? 3.853 -5.439 -9.467 1.00 95.69 72 SER A O 1
ATOM 545 N N . ILE A 1 73 ? 3.449 -3.573 -10.626 1.00 96.44 73 ILE A N 1
ATOM 546 C CA . ILE A 1 73 ? 3.871 -2.678 -9.536 1.00 96.44 73 ILE A CA 1
ATOM 547 C C . ILE A 1 73 ? 2.846 -2.672 -8.395 1.00 96.44 73 ILE A C 1
ATOM 549 O O . ILE A 1 73 ? 3.227 -2.593 -7.230 1.00 96.44 73 ILE A O 1
ATOM 553 N N . ILE A 1 74 ? 1.554 -2.788 -8.713 1.00 94.94 74 ILE A N 1
ATOM 554 C CA . ILE A 1 74 ? 0.474 -2.711 -7.721 1.00 94.94 74 ILE A CA 1
ATOM 555 C C . ILE A 1 74 ? 0.422 -3.922 -6.780 1.00 94.94 74 ILE A C 1
ATOM 557 O O . ILE A 1 74 ? -0.120 -3.799 -5.687 1.00 94.94 74 ILE A O 1
ATOM 561 N N . GLU A 1 75 ? 1.098 -5.028 -7.108 1.00 95.12 75 GLU A N 1
ATOM 562 C CA . GLU A 1 75 ? 1.310 -6.137 -6.165 1.00 95.12 75 GLU A CA 1
ATOM 563 C C . GLU A 1 75 ? 2.006 -5.684 -4.871 1.00 95.12 75 GLU A C 1
ATOM 565 O O . GLU A 1 75 ? 1.761 -6.249 -3.809 1.00 95.12 75 GLU A O 1
ATOM 570 N N . GLY A 1 76 ? 2.818 -4.619 -4.913 1.00 95.06 76 GLY A N 1
ATOM 571 C CA . GLY A 1 76 ? 3.399 -4.043 -3.698 1.00 95.06 76 GLY A CA 1
ATOM 572 C C . GLY A 1 76 ? 2.351 -3.466 -2.733 1.00 95.06 76 GLY A C 1
ATOM 573 O O . GLY A 1 76 ? 2.518 -3.552 -1.516 1.00 95.06 76 GLY A O 1
ATOM 574 N N . ILE A 1 77 ? 1.249 -2.912 -3.257 1.00 95.62 77 ILE A N 1
ATOM 575 C CA . ILE A 1 77 ? 0.090 -2.489 -2.450 1.00 95.62 77 ILE A CA 1
ATOM 576 C C . ILE A 1 77 ? -0.588 -3.720 -1.852 1.00 95.62 77 ILE A C 1
ATOM 578 O O . ILE A 1 77 ? -0.876 -3.728 -0.655 1.00 95.62 77 ILE A O 1
ATOM 582 N N . GLN A 1 78 ? -0.802 -4.762 -2.665 1.00 95.12 78 GLN A N 1
ATOM 583 C CA . GLN A 1 78 ? -1.414 -6.012 -2.212 1.00 95.12 78 GLN A CA 1
ATOM 584 C C . GLN A 1 78 ? -0.641 -6.615 -1.037 1.00 95.12 78 GLN A C 1
ATOM 586 O O . GLN A 1 78 ? -1.243 -6.999 -0.037 1.00 95.12 78 GLN A O 1
ATOM 591 N N . GLU A 1 79 ? 0.688 -6.653 -1.119 1.00 95.00 79 GLU A N 1
ATOM 592 C CA . GLU A 1 79 ? 1.515 -7.185 -0.039 1.00 95.00 79 GLU A CA 1
ATOM 593 C C . GLU A 1 79 ? 1.441 -6.311 1.221 1.00 95.00 79 GLU A C 1
ATOM 595 O O . GLU A 1 79 ? 1.295 -6.840 2.319 1.00 95.00 79 GLU A O 1
ATOM 600 N N . CYS A 1 80 ? 1.432 -4.977 1.091 1.00 95.19 80 CYS A N 1
ATOM 601 C CA . CYS A 1 80 ? 1.246 -4.080 2.242 1.00 95.19 80 CYS A CA 1
ATOM 602 C C . CYS A 1 80 ? -0.090 -4.321 2.960 1.00 95.19 80 CYS A C 1
ATOM 604 O O . CYS A 1 80 ? -0.143 -4.293 4.189 1.00 95.19 80 CYS A O 1
ATOM 606 N N . VAL A 1 81 ? -1.165 -4.541 2.202 1.00 94.62 81 VAL A N 1
ATOM 607 C CA . VAL A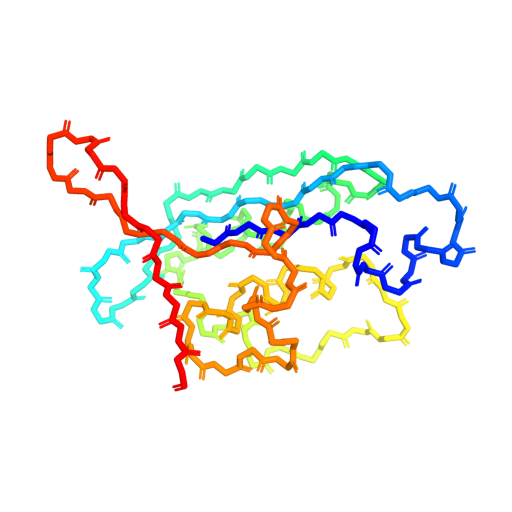 1 81 ? -2.494 -4.841 2.748 1.00 94.62 81 VAL A CA 1
ATOM 608 C C . VAL A 1 81 ? -2.514 -6.224 3.394 1.00 94.62 81 VAL A C 1
ATOM 610 O O . VAL A 1 81 ? -2.984 -6.377 4.518 1.00 94.62 81 VAL A O 1
ATOM 613 N N . ARG A 1 82 ? -1.927 -7.231 2.744 1.00 93.44 82 ARG A N 1
ATOM 614 C CA . ARG A 1 82 ? -1.788 -8.574 3.319 1.00 93.44 82 ARG A CA 1
ATOM 615 C C . ARG A 1 82 ? -1.006 -8.572 4.627 1.00 93.44 82 ARG A C 1
ATOM 617 O O . ARG A 1 82 ? -1.374 -9.319 5.528 1.00 93.44 82 ARG A O 1
ATOM 624 N N . MET A 1 83 ? 0.022 -7.734 4.763 1.00 93.06 83 MET A N 1
ATOM 625 C CA . MET A 1 83 ? 0.718 -7.558 6.039 1.00 93.06 83 MET A CA 1
ATOM 626 C C . MET A 1 83 ? -0.223 -7.064 7.134 1.00 93.06 83 MET A C 1
ATOM 628 O O . MET A 1 83 ? -0.216 -7.635 8.217 1.00 93.06 83 MET A O 1
ATOM 632 N N . LEU A 1 84 ? -1.032 -6.033 6.862 1.00 93.44 84 LEU A N 1
ATOM 633 C CA . LEU A 1 84 ? -2.010 -5.511 7.827 1.00 93.44 84 LEU A CA 1
ATOM 634 C C . LEU A 1 84 ? -3.008 -6.603 8.246 1.00 93.44 84 LEU A C 1
ATOM 636 O O . LEU A 1 84 ? -3.275 -6.774 9.429 1.00 93.44 84 LEU A O 1
ATOM 640 N N . LEU A 1 85 ? -3.449 -7.422 7.287 1.00 92.81 85 LEU A N 1
ATOM 641 C CA . LEU A 1 85 ? -4.384 -8.532 7.499 1.00 92.81 85 LEU A CA 1
ATOM 642 C C . LEU A 1 85 ? -3.746 -9.829 8.027 1.00 92.81 85 LEU A C 1
ATOM 644 O O . LEU A 1 85 ? -4.428 -10.853 8.079 1.00 92.81 85 LEU A O 1
ATOM 648 N N . LYS A 1 86 ? -2.452 -9.832 8.381 1.00 91.25 86 LYS A N 1
ATOM 649 C CA . LYS A 1 86 ? -1.711 -11.032 8.833 1.00 91.25 86 LYS A CA 1
ATOM 650 C C . LYS A 1 86 ? -1.719 -12.197 7.825 1.00 91.25 86 LYS A C 1
ATOM 652 O O . LYS A 1 86 ? -1.667 -13.363 8.200 1.00 91.25 86 LYS A O 1
ATOM 657 N N . LYS A 1 87 ? -1.790 -11.886 6.529 1.00 91.00 87 LYS A N 1
ATOM 658 C CA . LYS A 1 87 ? -1.825 -12.834 5.396 1.00 91.00 87 LYS A CA 1
ATOM 659 C C . LYS A 1 87 ? -0.687 -12.587 4.395 1.00 91.00 87 LYS A C 1
ATOM 661 O O . LYS A 1 87 ? -0.829 -12.892 3.211 1.00 91.00 87 LYS A O 1
ATOM 666 N N . SER A 1 88 ? 0.406 -11.965 4.842 1.00 91.88 88 SER A N 1
ATOM 667 C CA . SER A 1 88 ? 1.578 -11.669 4.004 1.00 91.88 88 SER A CA 1
ATOM 668 C C . SER A 1 88 ? 2.132 -12.954 3.387 1.00 91.88 88 SER A C 1
ATOM 670 O O . SER A 1 88 ? 2.219 -13.980 4.061 1.00 91.88 88 SER A O 1
ATOM 672 N N . ILE A 1 89 ? 2.509 -12.902 2.109 1.00 91.44 89 ILE A N 1
ATOM 673 C CA . ILE A 1 89 ? 3.188 -14.025 1.446 1.00 91.44 89 ILE A CA 1
ATOM 674 C C . ILE A 1 89 ? 4.686 -13.968 1.755 1.00 91.44 89 ILE A C 1
ATOM 676 O O . ILE A 1 89 ? 5.336 -14.997 1.959 1.00 91.44 89 ILE A O 1
ATOM 680 N N . LEU A 1 90 ? 5.246 -12.760 1.794 1.00 91.69 90 LEU A N 1
ATOM 681 C CA . LEU A 1 90 ? 6.605 -12.530 2.257 1.00 91.69 90 LEU A CA 1
ATOM 682 C C . LEU A 1 90 ? 6.657 -12.649 3.780 1.00 91.69 90 LEU A C 1
ATOM 684 O O . LEU A 1 90 ? 5.701 -12.311 4.463 1.00 91.69 90 LEU A O 1
ATOM 688 N N . LYS A 1 91 ? 7.799 -13.100 4.307 1.00 90.56 91 LYS A N 1
ATOM 689 C CA . LYS A 1 91 ? 8.072 -13.164 5.751 1.00 90.56 91 LYS A CA 1
ATOM 690 C C . LYS A 1 91 ? 8.721 -11.851 6.196 1.00 90.56 91 LYS A C 1
ATOM 692 O O . LYS A 1 91 ? 9.920 -11.687 5.929 1.00 90.56 91 LYS A O 1
ATOM 697 N N . PRO A 1 92 ? 7.996 -10.892 6.804 1.00 88.44 92 PRO A N 1
ATOM 698 C CA . PRO A 1 92 ? 8.543 -9.566 7.109 1.00 88.44 92 PRO A CA 1
ATOM 699 C C . PRO A 1 92 ? 9.784 -9.614 8.007 1.00 88.44 92 PRO A C 1
ATOM 701 O O . PRO A 1 92 ? 10.683 -8.782 7.877 1.00 88.44 92 PRO A O 1
ATOM 704 N N . GLU A 1 93 ? 9.905 -10.652 8.835 1.00 87.38 93 GLU A N 1
ATOM 705 C CA . GLU A 1 93 ? 11.030 -10.893 9.743 1.00 87.38 93 GLU A CA 1
ATOM 706 C C . GLU A 1 93 ? 12.366 -11.032 8.995 1.00 87.38 93 GLU A C 1
ATOM 708 O O . GLU A 1 93 ? 13.418 -10.709 9.553 1.00 87.38 93 GLU A O 1
ATOM 713 N N . LEU A 1 94 ? 12.332 -11.486 7.734 1.00 90.50 94 LEU A N 1
ATOM 714 C CA . LEU A 1 94 ? 13.509 -11.656 6.874 1.00 90.50 94 LEU A CA 1
ATOM 715 C C . LEU A 1 94 ? 13.870 -10.388 6.086 1.00 90.50 94 LEU A C 1
ATOM 717 O O . LEU A 1 94 ? 14.984 -10.272 5.574 1.00 90.50 94 LEU A O 1
ATOM 721 N N . PHE A 1 95 ? 12.950 -9.427 5.991 1.00 91.69 95 PHE A N 1
ATOM 722 C CA . PHE A 1 95 ? 13.080 -8.229 5.159 1.00 91.69 95 PHE A CA 1
ATOM 723 C C . PHE A 1 95 ? 13.053 -6.936 5.983 1.00 91.69 95 PHE A C 1
ATOM 725 O O . PHE A 1 95 ? 12.591 -5.900 5.501 1.00 91.69 95 PHE A O 1
ATOM 732 N N . LYS A 1 96 ? 13.586 -6.974 7.211 1.00 85.81 96 LYS A N 1
ATOM 733 C CA . LYS A 1 96 ? 13.654 -5.816 8.119 1.00 85.81 96 LYS A CA 1
ATOM 734 C C . LYS A 1 96 ? 14.191 -4.570 7.413 1.00 85.81 96 LYS A C 1
ATOM 736 O O . LYS A 1 96 ? 15.189 -4.626 6.693 1.00 85.81 96 LYS A O 1
ATOM 741 N N . GLY A 1 97 ? 13.509 -3.444 7.602 1.00 87.50 97 GLY A N 1
ATOM 742 C CA . GLY A 1 97 ? 13.835 -2.169 6.962 1.00 87.50 97 GLY A CA 1
ATOM 743 C C . GLY A 1 97 ? 13.249 -2.007 5.557 1.00 87.50 97 GLY A C 1
ATOM 744 O O . GLY A 1 97 ? 12.985 -0.876 5.155 1.00 87.50 97 GLY A O 1
ATOM 745 N N . ARG A 1 98 ? 12.954 -3.101 4.847 1.00 93.94 98 ARG A N 1
ATOM 746 C CA . ARG A 1 98 ? 12.348 -3.087 3.503 1.00 93.94 98 ARG A CA 1
ATOM 747 C C . ARG A 1 98 ? 10.871 -3.460 3.501 1.00 93.94 98 ARG A C 1
ATOM 749 O O . ARG A 1 98 ? 10.136 -2.979 2.646 1.00 93.94 98 ARG A O 1
ATOM 756 N N . LEU A 1 99 ? 10.442 -4.281 4.453 1.00 93.88 99 LEU A N 1
ATOM 757 C CA . LEU A 1 99 ? 9.057 -4.678 4.660 1.00 93.88 99 LEU A CA 1
ATOM 758 C C . LEU A 1 99 ? 8.730 -4.505 6.145 1.00 93.88 99 LEU A C 1
ATOM 760 O O . LEU A 1 99 ? 9.259 -5.234 6.977 1.00 93.88 99 LEU A O 1
ATOM 764 N N . ASN A 1 100 ? 7.911 -3.509 6.488 1.00 92.50 100 ASN A N 1
ATOM 765 C CA . ASN A 1 100 ? 7.637 -3.155 7.886 1.00 92.50 100 ASN A CA 1
ATOM 766 C C . ASN A 1 100 ? 6.137 -2.939 8.130 1.00 92.50 100 ASN A C 1
ATOM 768 O O . ASN A 1 100 ? 5.458 -2.271 7.341 1.00 92.50 100 ASN A O 1
ATOM 772 N N . CYS A 1 101 ? 5.627 -3.443 9.250 1.00 92.81 101 CYS A N 1
ATOM 773 C CA . CYS A 1 101 ? 4.306 -3.101 9.770 1.00 92.81 101 CYS A CA 1
ATOM 774 C C . CYS A 1 101 ? 4.472 -2.434 11.133 1.00 92.81 101 CYS A C 1
ATOM 776 O O . CYS A 1 101 ? 5.300 -2.877 11.919 1.00 92.81 101 CYS A O 1
ATOM 778 N N . LYS A 1 102 ? 3.729 -1.358 11.399 1.00 93.50 102 LYS A N 1
ATOM 779 C CA . LYS A 1 102 ? 3.845 -0.580 12.638 1.00 93.50 102 LYS A CA 1
ATOM 780 C C . LYS A 1 102 ? 2.467 -0.148 13.127 1.00 93.50 102 LYS A C 1
ATOM 782 O O . LYS A 1 102 ? 1.684 0.299 12.289 1.00 93.50 102 LYS A O 1
ATOM 787 N N . VAL A 1 103 ? 2.231 -0.216 14.438 1.00 94.31 103 VAL A N 1
ATOM 788 C CA . VAL A 1 103 ? 1.150 0.518 15.127 1.00 94.31 103 VAL A CA 1
ATOM 789 C C . VAL A 1 103 ? 1.705 1.857 15.605 1.00 94.31 103 VAL A C 1
ATOM 791 O O . VAL A 1 103 ? 2.898 1.964 15.904 1.00 94.31 103 VAL A O 1
ATOM 794 N N . CYS A 1 104 ? 0.854 2.878 15.645 1.00 93.25 104 CYS A N 1
ATOM 795 C CA . CYS A 1 104 ? 1.143 4.171 16.250 1.00 93.25 104 CYS A CA 1
ATOM 796 C C . CYS A 1 104 ? 0.144 4.423 17.379 1.00 93.25 104 CYS A C 1
ATOM 798 O O . CYS A 1 104 ? -1.052 4.268 17.156 1.00 93.25 104 CYS A O 1
ATOM 800 N N . ASP A 1 105 ? 0.628 4.822 18.553 1.00 91.38 105 A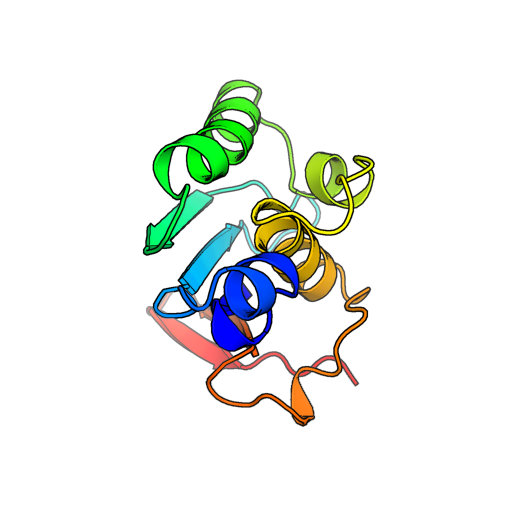SP A N 1
ATOM 801 C CA . ASP A 1 105 ? -0.240 5.231 19.658 1.00 91.38 105 ASP A CA 1
ATOM 802 C C . ASP A 1 105 ? -0.699 6.698 19.532 1.00 91.38 105 ASP A C 1
ATOM 804 O O . ASP A 1 105 ? -0.263 7.442 18.645 1.00 91.38 105 ASP A O 1
ATOM 808 N N . GLU A 1 106 ? -1.572 7.118 20.452 1.00 89.56 106 GLU A N 1
ATOM 809 C CA . GLU A 1 106 ? -2.094 8.490 20.546 1.00 89.56 106 GLU A CA 1
ATOM 810 C C . GLU A 1 106 ? -0.997 9.542 20.804 1.00 89.56 106 GLU A C 1
ATOM 812 O O . GLU A 1 106 ? -1.177 10.721 20.496 1.00 89.56 106 GLU A O 1
ATOM 817 N N . PHE A 1 107 ? 0.158 9.124 21.331 1.00 90.75 107 PHE A N 1
ATOM 818 C CA . PHE A 1 107 ? 1.313 9.982 21.606 1.00 90.75 107 PHE A CA 1
ATOM 819 C C . PHE A 1 107 ? 2.303 10.044 20.431 1.00 90.75 107 PHE A C 1
ATOM 821 O O . PHE A 1 107 ? 3.317 10.742 20.511 1.00 90.75 107 PHE A O 1
ATOM 828 N N . GLY A 1 108 ? 2.025 9.341 19.328 1.00 87.56 108 GLY A N 1
ATOM 829 C CA . GLY A 1 108 ? 2.874 9.302 18.139 1.00 87.56 108 GLY A CA 1
ATOM 830 C C . GLY A 1 108 ? 4.042 8.314 18.221 1.00 87.56 108 GLY A C 1
ATOM 831 O O . GLY A 1 108 ? 4.902 8.312 17.333 1.00 87.56 108 GLY A O 1
ATOM 832 N N . CYS A 1 109 ? 4.112 7.477 19.257 1.00 90.44 109 CYS A N 1
ATOM 833 C CA . CYS A 1 109 ? 5.130 6.442 19.366 1.00 90.44 109 CYS A CA 1
ATOM 834 C C . CYS A 1 109 ? 4.766 5.265 18.457 1.00 90.44 109 CYS A C 1
ATOM 836 O O . CYS A 1 109 ? 3.651 4.746 18.485 1.00 90.44 109 CYS A O 1
ATOM 838 N N . THR A 1 110 ? 5.730 4.819 17.649 1.00 91.25 110 THR A N 1
ATOM 839 C CA . THR A 1 110 ? 5.524 3.704 16.719 1.00 91.25 110 THR A CA 1
ATOM 840 C C . THR A 1 110 ? 6.178 2.427 17.217 1.00 91.25 110 THR A C 1
ATOM 842 O O . THR A 1 110 ? 7.359 2.452 17.569 1.00 91.25 110 THR A O 1
ATOM 845 N N . GLN A 1 111 ? 5.463 1.310 17.139 1.00 90.31 111 GLN A N 1
ATOM 846 C CA . GLN A 1 111 ? 5.968 -0.018 17.487 1.00 90.31 111 GLN A CA 1
ATOM 847 C C . GLN A 1 111 ? 5.859 -0.942 16.277 1.00 90.31 111 GLN A C 1
ATOM 849 O O . GLN A 1 111 ? 4.838 -0.939 15.591 1.00 90.31 111 GLN A O 1
ATOM 854 N N . ASP A 1 112 ? 6.915 -1.706 15.990 1.00 86.62 112 ASP A N 1
ATOM 855 C CA . ASP A 1 112 ? 6.878 -2.702 14.921 1.00 86.62 112 ASP A CA 1
ATOM 856 C C . ASP A 1 112 ? 5.976 -3.872 15.314 1.00 86.62 112 ASP A C 1
ATOM 858 O O . ASP A 1 112 ? 6.110 -4.447 16.394 1.00 86.62 112 ASP A O 1
ATOM 862 N N . ILE A 1 113 ? 5.094 -4.248 14.395 1.00 84.69 113 ILE A N 1
ATOM 863 C CA . ILE A 1 113 ? 4.267 -5.440 14.511 1.00 84.69 113 ILE A CA 1
ATOM 864 C C . ILE A 1 113 ? 4.928 -6.521 13.671 1.00 84.69 113 ILE A C 1
ATOM 866 O O . ILE A 1 113 ? 4.972 -6.430 12.441 1.00 84.69 113 ILE A O 1
ATOM 870 N N . TYR A 1 114 ? 5.453 -7.535 14.346 1.00 69.19 114 TYR A N 1
ATOM 871 C CA . TYR A 1 114 ? 5.947 -8.744 13.705 1.00 69.19 114 TYR A CA 1
ATOM 872 C C . TYR A 1 114 ? 4.861 -9.802 13.851 1.00 69.19 114 TYR A C 1
ATOM 874 O O . TYR A 1 114 ? 4.514 -10.192 14.967 1.00 69.19 114 TYR A O 1
ATOM 882 N N . PHE A 1 115 ? 4.272 -10.204 12.730 1.00 62.53 115 PHE A N 1
ATOM 883 C CA . PHE A 1 115 ? 3.271 -11.259 12.715 1.00 62.53 115 PHE A CA 1
ATOM 884 C C . PHE A 1 115 ? 4.007 -12.587 12.531 1.00 62.53 115 PHE A C 1
ATOM 886 O O . PHE A 1 115 ? 4.477 -12.877 11.437 1.00 62.53 115 PHE A O 1
ATOM 893 N N . VAL A 1 116 ? 4.151 -13.336 13.629 1.00 44.47 116 VAL A N 1
ATOM 894 C CA . VAL A 1 116 ? 4.685 -14.711 13.644 1.00 44.47 116 VAL A CA 1
ATOM 895 C C . VAL A 1 116 ? 3.651 -15.685 13.095 1.00 44.47 116 VAL A C 1
ATOM 897 O O . VAL A 1 116 ? 2.464 -15.528 13.464 1.00 44.47 116 VAL A O 1
#

Sequence (116 aa):
ASMSYDLIPRAIAMRVNNGFFKILVTDDDDMKILGMRAVGVHASSAIQAVALLISMDKGIEELAELIHPHPSIIEGIQECVRMLLKKSILKPELFKGRLNCKVCDEFGCTQDIYFV

Secondary structure (DSSP, 8-state):
-EEEGGG-HHHHHHT----EEEEEE-SSTT-BEEEEEEESTTHHHHHHHHHHHHHTT-BTHHHHHS---SS-STHHHHHHHHHHTT--SS-GGGSTTTEE-EEE-TTS-EEE----